Protein AF-A0A7G5FGB4-F1 (afdb_monomer_lite)

InterPro domains:
  IPR019933 DivIVA domain [TIGR03544] (57-82)

Secondary structure (DSSP, 8-state):
-HHHHHHHHHHHHHHHHHHHHHHHHTSS---------HHHHHHHHHHHHHTT-GGG------TT---HHHHHHHHHHHHHHHHHHHHHHHHHHHS-----

pLDDT: mean 87.26, std 12.65, range [54.19, 98.0]

Organism: NCBI:txid699041

Sequence (100 aa):
MLVWMSYLVGLAVVVAVLTVVFGKAFGRGEIMPPLVDNLDLQELNREAVAQQQYDVVRFDTVLRGYRQDQVDAVLEQLITQLDEARAELATATKKPGIVP

Structure (mmCIF, N/CA/C/O backbone):
data_AF-A0A7G5FGB4-F1
#
_entry.id   AF-A0A7G5FGB4-F1
#
loop_
_atom_site.group_PDB
_atom_site.id
_atom_site.type_symbol
_atom_site.label_atom_id
_atom_site.label_alt_id
_atom_site.label_comp_id
_atom_site.label_asym_id
_atom_site.label_entity_id
_atom_site.label_seq_id
_atom_site.pdbx_PDB_ins_code
_atom_site.Cartn_x
_atom_site.Cartn_y
_atom_site.Cartn_z
_atom_site.occupancy
_atom_site.B_iso_or_equiv
_atom_site.auth_seq_id
_atom_site.auth_comp_id
_atom_site.auth_asym_id
_atom_site.auth_atom_id
_atom_site.pdbx_PDB_model_num
ATOM 1 N N . MET A 1 1 ? 43.797 5.224 -35.792 1.00 78.00 1 MET A N 1
ATOM 2 C CA . MET A 1 1 ? 42.384 5.666 -35.869 1.00 78.00 1 MET A CA 1
ATOM 3 C C . MET A 1 1 ? 41.394 4.518 -36.098 1.00 78.00 1 MET A C 1
ATOM 5 O O . MET A 1 1 ? 40.350 4.504 -35.476 1.00 78.00 1 MET A O 1
ATOM 9 N N . LEU A 1 2 ? 41.696 3.509 -36.920 1.00 83.88 2 LEU A N 1
ATOM 10 C CA . LEU A 1 2 ? 40.742 2.412 -37.174 1.00 83.88 2 LEU A CA 1
ATOM 11 C C . LEU A 1 2 ? 40.554 1.438 -35.988 1.00 83.88 2 LEU A C 1
ATOM 13 O O . LEU A 1 2 ? 39.461 0.931 -35.776 1.00 83.88 2 LEU A O 1
ATOM 17 N N . VAL A 1 3 ? 41.590 1.231 -35.169 1.00 90.75 3 VAL A N 1
ATOM 18 C CA . VAL A 1 3 ? 41.561 0.276 -34.039 1.00 90.75 3 VAL A CA 1
ATOM 19 C C . VAL A 1 3 ? 40.616 0.711 -32.906 1.00 90.75 3 VAL A C 1
ATOM 21 O O . VAL A 1 3 ? 39.931 -0.113 -32.307 1.00 90.75 3 VAL A O 1
ATOM 24 N N . TRP A 1 4 ? 40.529 2.011 -32.607 1.00 92.31 4 TRP A N 1
ATOM 25 C CA . TRP A 1 4 ? 39.625 2.498 -31.555 1.00 92.31 4 TRP A CA 1
ATOM 26 C C . TRP A 1 4 ? 38.159 2.474 -32.004 1.00 92.31 4 TRP A C 1
ATOM 28 O O . TRP A 1 4 ? 37.280 2.148 -31.212 1.00 92.31 4 TRP A O 1
ATOM 38 N N . MET A 1 5 ? 37.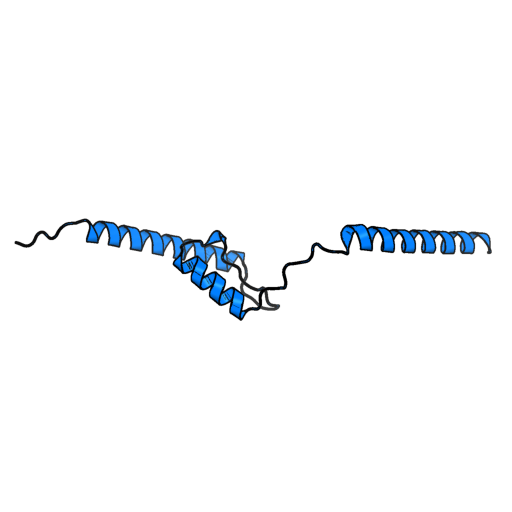911 2.723 -33.295 1.00 91.44 5 MET A N 1
ATOM 39 C CA . MET A 1 5 ? 36.601 2.556 -33.928 1.00 91.44 5 MET A CA 1
ATOM 40 C C . MET A 1 5 ? 36.100 1.115 -33.807 1.00 91.44 5 MET A C 1
ATOM 42 O O . MET A 1 5 ? 34.957 0.901 -33.410 1.00 91.44 5 MET A O 1
ATOM 46 N N . SER A 1 6 ? 36.953 0.118 -34.077 1.00 92.50 6 SER A N 1
ATOM 47 C CA . SER A 1 6 ? 36.561 -1.291 -33.938 1.00 92.50 6 SER A CA 1
ATOM 48 C C . SER A 1 6 ? 36.202 -1.671 -32.501 1.00 92.50 6 SER A C 1
ATOM 50 O O . SER A 1 6 ? 35.243 -2.413 -32.298 1.00 92.50 6 SER A O 1
ATOM 52 N N . TYR A 1 7 ? 36.905 -1.128 -31.501 1.00 95.19 7 TYR A N 1
ATOM 53 C CA . TYR A 1 7 ? 36.540 -1.349 -30.099 1.00 95.19 7 TYR A CA 1
ATOM 54 C C . TYR A 1 7 ? 35.194 -0.715 -29.743 1.00 95.19 7 TYR A C 1
ATOM 56 O O . TYR A 1 7 ? 34.392 -1.343 -29.056 1.00 95.19 7 TYR A O 1
ATOM 64 N N . LEU A 1 8 ? 34.916 0.492 -30.245 1.00 96.31 8 LEU A N 1
ATOM 65 C CA . LEU A 1 8 ? 33.651 1.184 -30.000 1.00 96.31 8 LEU A CA 1
ATOM 66 C C . LEU A 1 8 ? 32.463 0.424 -30.604 1.00 96.31 8 LEU A C 1
ATOM 68 O O . LEU A 1 8 ? 31.443 0.235 -29.945 1.00 96.31 8 LEU A O 1
ATOM 72 N N . VAL A 1 9 ? 32.620 -0.059 -31.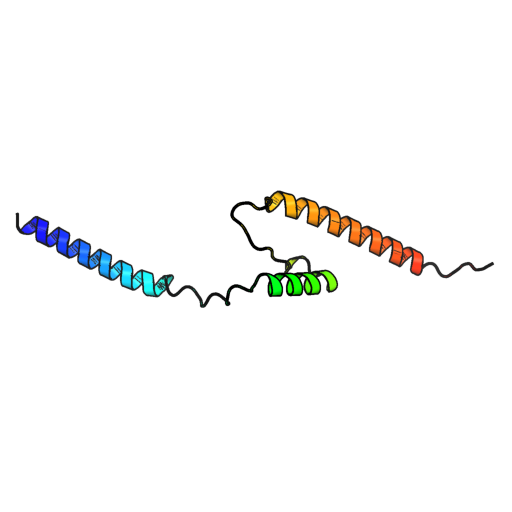840 1.00 97.06 9 VAL A N 1
ATOM 73 C CA . VAL A 1 9 ? 31.607 -0.875 -32.524 1.00 97.06 9 VAL A CA 1
ATOM 74 C C . VAL A 1 9 ? 31.393 -2.195 -31.784 1.00 97.06 9 VAL A C 1
ATOM 76 O O . VAL A 1 9 ? 30.252 -2.570 -31.529 1.00 97.06 9 VAL A O 1
ATOM 79 N N . GLY A 1 10 ? 32.472 -2.872 -31.379 1.00 97.44 10 GLY A N 1
ATOM 80 C CA . GLY A 1 10 ? 32.382 -4.105 -30.597 1.00 97.44 10 GLY A CA 1
ATOM 81 C C . GLY A 1 10 ? 31.641 -3.904 -29.274 1.00 97.44 10 GLY A C 1
ATOM 82 O O . GLY A 1 10 ? 30.735 -4.670 -28.952 1.00 97.44 10 GLY A O 1
ATOM 83 N N . LEU A 1 11 ? 31.959 -2.833 -28.542 1.00 97.50 11 LEU A N 1
ATOM 84 C CA . LEU A 1 11 ? 31.270 -2.485 -27.301 1.00 97.50 11 LEU A CA 1
ATOM 85 C C . LEU A 1 11 ? 29.780 -2.205 -27.535 1.00 97.50 11 LEU A C 1
ATOM 87 O O . LEU A 1 11 ? 28.948 -2.717 -26.792 1.00 97.50 11 LEU A O 1
ATOM 91 N N . ALA A 1 12 ? 29.432 -1.444 -28.576 1.00 97.69 12 ALA A N 1
ATOM 92 C CA . ALA A 1 12 ? 28.039 -1.152 -28.911 1.00 97.69 12 ALA A CA 1
ATOM 93 C C . ALA A 1 12 ? 27.240 -2.429 -29.223 1.00 97.69 12 ALA A C 1
ATOM 95 O O . ALA A 1 12 ? 26.102 -2.566 -28.775 1.00 97.69 12 ALA A O 1
ATOM 96 N N . VAL A 1 13 ? 27.849 -3.390 -29.928 1.00 98.00 13 VAL A N 1
ATOM 97 C CA . VAL A 1 13 ? 27.241 -4.704 -30.189 1.00 98.00 13 VAL A CA 1
ATOM 98 C C . VAL A 1 13 ? 27.026 -5.473 -28.887 1.00 98.00 13 VAL A C 1
ATOM 100 O O . VAL A 1 13 ? 25.935 -5.994 -28.671 1.00 98.00 13 VAL A O 1
ATOM 103 N N . VAL A 1 14 ? 28.023 -5.513 -27.997 1.00 97.88 14 VAL A N 1
ATOM 104 C CA . VAL A 1 14 ? 27.891 -6.174 -26.688 1.00 97.88 14 VAL A CA 1
ATOM 105 C C . VAL A 1 14 ? 26.761 -5.547 -25.876 1.00 97.88 14 VAL A C 1
ATOM 107 O O . VAL A 1 14 ? 25.909 -6.272 -25.371 1.00 97.88 14 VAL A O 1
ATOM 110 N N . VAL A 1 15 ? 26.702 -4.215 -25.799 1.00 97.81 15 VAL A N 1
ATOM 111 C CA . VAL A 1 15 ? 25.625 -3.495 -25.105 1.00 97.81 15 VAL A CA 1
ATOM 112 C C . VAL A 1 15 ? 24.268 -3.847 -25.708 1.00 97.81 15 VAL A C 1
ATOM 114 O O . VAL A 1 15 ? 23.376 -4.245 -24.969 1.00 97.81 15 VAL A O 1
ATOM 117 N N . ALA A 1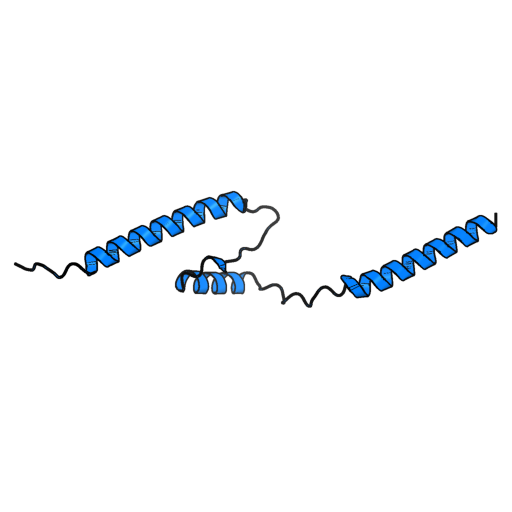 16 ? 24.117 -3.787 -27.033 1.00 97.56 16 ALA A N 1
ATOM 118 C CA . ALA A 1 16 ? 22.858 -4.113 -27.701 1.00 97.56 16 ALA A CA 1
ATOM 119 C C . ALA A 1 16 ? 22.407 -5.559 -27.429 1.00 97.56 16 ALA A C 1
ATOM 121 O O . ALA A 1 16 ? 21.238 -5.800 -27.125 1.00 97.56 16 ALA A O 1
ATOM 122 N N . VAL A 1 17 ? 23.334 -6.521 -27.490 1.00 97.38 17 VAL A N 1
ATOM 123 C CA . VAL A 1 17 ? 23.053 -7.930 -27.184 1.00 97.38 17 VAL A CA 1
ATOM 124 C C . VAL A 1 17 ? 22.628 -8.087 -25.728 1.00 97.38 17 VAL A C 1
ATOM 126 O O . VAL A 1 17 ? 21.598 -8.707 -25.466 1.00 97.38 17 VAL A O 1
ATOM 129 N N . LEU A 1 18 ? 23.367 -7.495 -24.787 1.00 95.94 18 LEU A N 1
ATOM 130 C CA . LEU A 1 18 ? 23.016 -7.533 -23.369 1.00 95.94 18 LEU A CA 1
ATOM 131 C C . LEU A 1 18 ? 21.643 -6.900 -23.124 1.00 95.94 18 LEU A C 1
ATOM 133 O O . LEU A 1 18 ? 20.826 -7.507 -22.444 1.00 95.94 18 LEU A O 1
ATOM 137 N N . THR A 1 19 ? 21.331 -5.755 -23.732 1.00 93.06 19 THR A N 1
ATOM 138 C CA . THR A 1 19 ? 20.011 -5.117 -23.623 1.00 93.06 19 THR A CA 1
ATOM 139 C C . THR A 1 19 ? 18.890 -6.031 -24.110 1.00 93.06 19 THR A C 1
ATOM 141 O O . THR A 1 19 ? 17.871 -6.147 -23.437 1.00 93.06 19 THR A O 1
ATOM 144 N N . VAL A 1 20 ? 19.060 -6.72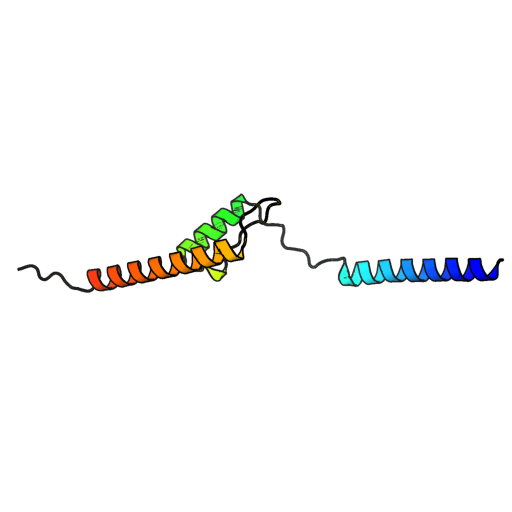1 -25.241 1.00 93.31 20 VAL A N 1
ATOM 145 C CA . VAL A 1 20 ? 18.038 -7.652 -25.752 1.00 93.31 20 VAL A CA 1
ATOM 146 C C . VAL A 1 20 ? 17.899 -8.878 -24.849 1.00 93.31 20 VAL A C 1
ATOM 148 O O . VAL A 1 20 ? 16.778 -9.308 -24.572 1.00 93.31 20 VAL A O 1
ATOM 151 N N . VAL A 1 21 ? 19.014 -9.448 -24.389 1.00 93.56 21 VAL A N 1
ATOM 152 C CA . VAL A 1 21 ? 19.025 -10.636 -23.523 1.00 93.56 21 VAL A CA 1
ATOM 153 C C . VAL A 1 21 ? 18.387 -10.318 -22.176 1.00 93.56 21 VAL A C 1
ATOM 155 O O . VAL A 1 21 ? 17.429 -10.982 -21.786 1.00 93.56 21 VAL A O 1
ATOM 158 N N . PHE A 1 22 ? 18.853 -9.269 -21.499 1.00 90.62 22 PHE A N 1
ATOM 159 C CA . PHE A 1 22 ? 18.299 -8.834 -20.221 1.00 90.62 22 PHE A CA 1
ATOM 160 C C . PHE A 1 22 ? 16.864 -8.327 -20.375 1.00 90.62 22 PHE A C 1
ATOM 162 O O . PHE A 1 22 ? 16.009 -8.680 -19.575 1.00 90.62 22 PHE A O 1
ATOM 169 N N . GLY A 1 23 ? 16.549 -7.581 -21.434 1.00 86.38 23 GLY A N 1
ATOM 170 C CA . GLY A 1 23 ? 15.183 -7.137 -21.716 1.00 86.38 23 GLY A CA 1
ATOM 171 C C . GLY A 1 23 ? 14.211 -8.296 -21.951 1.00 86.38 23 GLY A C 1
ATOM 172 O O . GLY A 1 23 ? 13.047 -8.203 -21.586 1.00 86.38 23 GLY A O 1
ATOM 173 N N . LYS A 1 24 ? 14.662 -9.430 -22.497 1.00 84.50 24 LYS A N 1
ATOM 174 C CA . LYS A 1 24 ? 13.825 -10.635 -22.611 1.00 84.50 24 LYS A CA 1
ATOM 175 C C . LYS A 1 24 ? 13.759 -11.450 -21.324 1.00 84.50 24 LYS A C 1
ATOM 177 O O . LYS A 1 24 ? 12.700 -12.000 -21.043 1.00 84.50 24 LYS A O 1
ATOM 182 N N . ALA A 1 25 ? 14.866 -11.545 -20.589 1.00 83.25 25 ALA A N 1
ATOM 183 C CA . ALA A 1 25 ? 14.956 -12.318 -19.352 1.00 83.25 25 ALA A CA 1
ATOM 184 C C . ALA A 1 25 ? 14.246 -11.635 -18.171 1.00 83.25 25 ALA A C 1
ATOM 186 O O . ALA A 1 25 ? 13.618 -12.315 -17.371 1.00 83.25 25 ALA A O 1
ATOM 187 N N . PHE A 1 26 ? 14.317 -10.305 -18.090 1.00 77.88 26 PHE A N 1
ATOM 188 C CA . PHE A 1 26 ? 13.762 -9.493 -17.001 1.00 77.88 26 PHE A CA 1
ATOM 189 C C . PHE A 1 26 ? 12.630 -8.554 -17.449 1.00 77.88 26 PHE A C 1
ATOM 191 O O . PHE A 1 26 ? 11.813 -8.152 -16.632 1.00 77.88 26 PHE A O 1
ATOM 198 N N . GLY A 1 27 ? 12.577 -8.166 -18.730 1.00 65.00 27 GLY A N 1
ATOM 199 C CA . GLY A 1 27 ? 11.658 -7.130 -19.234 1.00 65.00 27 GLY A CA 1
ATOM 200 C C . GLY A 1 27 ? 10.340 -7.644 -19.822 1.00 65.00 27 GLY A C 1
ATOM 201 O O . GLY A 1 27 ? 9.423 -6.850 -20.019 1.00 65.00 27 GLY A O 1
ATOM 202 N N . ARG A 1 28 ? 10.175 -8.961 -20.024 1.00 66.00 28 ARG A N 1
ATOM 203 C CA . ARG A 1 28 ? 8.835 -9.575 -20.005 1.00 66.00 28 ARG A CA 1
ATOM 204 C C . ARG A 1 28 ? 8.429 -9.740 -18.550 1.00 66.00 28 ARG A C 1
ATOM 206 O O . ARG A 1 28 ? 8.344 -10.870 -18.074 1.00 66.00 28 ARG A O 1
ATOM 213 N N . GLY A 1 29 ? 8.266 -8.604 -17.866 1.00 61.38 29 GLY A N 1
ATOM 214 C CA . GLY A 1 29 ? 7.692 -8.557 -16.531 1.00 61.38 29 GLY A CA 1
ATOM 215 C C . GLY A 1 29 ? 6.538 -9.541 -16.497 1.00 61.38 29 GLY A C 1
ATOM 216 O O . GLY A 1 29 ? 5.762 -9.595 -17.459 1.00 61.38 29 GLY A O 1
ATOM 217 N N . GLU A 1 30 ? 6.529 -10.393 -15.473 1.00 54.94 30 GLU A N 1
ATOM 218 C CA . GLU A 1 30 ? 5.420 -11.295 -15.174 1.00 54.94 30 GLU A CA 1
ATOM 219 C C . GLU A 1 30 ? 4.135 -10.603 -15.590 1.00 54.94 30 GLU A C 1
ATOM 221 O O . GLU A 1 30 ? 4.023 -9.419 -15.275 1.00 54.94 30 GLU A O 1
ATOM 226 N N . ILE A 1 31 ? 3.272 -11.273 -16.374 1.00 60.31 31 ILE A N 1
ATOM 227 C CA . ILE A 1 31 ? 2.004 -10.704 -16.851 1.00 60.31 31 ILE A CA 1
ATOM 228 C C . ILE A 1 31 ? 1.366 -10.079 -15.627 1.00 60.31 31 ILE A C 1
ATOM 230 O O . ILE A 1 31 ? 0.819 -10.799 -14.791 1.00 60.31 31 ILE A O 1
ATOM 234 N N . MET A 1 32 ? 1.555 -8.768 -15.467 1.00 58.69 32 MET A N 1
ATOM 235 C CA . MET A 1 32 ? 1.115 -8.137 -14.248 1.00 58.69 32 MET A CA 1
ATOM 236 C C . MET A 1 32 ? -0.387 -8.259 -14.374 1.00 58.69 32 MET A C 1
ATOM 238 O O . MET A 1 32 ? -0.914 -7.920 -15.448 1.00 58.69 32 MET A O 1
ATOM 242 N N . PRO A 1 33 ? -1.058 -8.844 -13.366 1.00 62.06 33 PRO A N 1
ATOM 243 C CA . PRO A 1 33 ? -2.501 -8.887 -13.368 1.00 62.06 33 PRO A CA 1
ATOM 244 C C . PRO A 1 33 ? -2.984 -7.499 -13.787 1.00 62.06 33 PRO A C 1
ATOM 246 O O . PRO A 1 33 ? -2.391 -6.513 -13.327 1.00 62.06 33 PRO A O 1
ATOM 249 N N . PRO A 1 34 ? -3.933 -7.414 -14.736 1.00 66.56 34 PRO A N 1
ATOM 250 C CA . PRO A 1 34 ? -4.419 -6.128 -15.207 1.00 66.56 34 PRO A CA 1
ATOM 251 C C . PRO A 1 34 ? -4.688 -5.256 -13.987 1.00 66.56 34 PRO A C 1
ATOM 253 O O . PRO A 1 34 ? -5.276 -5.735 -13.014 1.00 66.56 34 PRO A O 1
ATOM 256 N N . LEU A 1 35 ? -4.142 -4.037 -14.010 1.00 65.44 35 LEU A N 1
ATOM 257 C CA . LEU A 1 35 ? -4.262 -3.108 -12.896 1.00 65.44 35 LEU A CA 1
ATOM 258 C C . LEU A 1 35 ? -5.757 -2.999 -12.588 1.00 65.44 35 LEU A C 1
ATOM 260 O O . LEU A 1 35 ? -6.527 -2.639 -13.476 1.00 65.44 35 LEU A O 1
ATOM 264 N N . VAL A 1 36 ? -6.160 -3.438 -11.396 1.00 68.06 36 VAL A N 1
ATOM 265 C CA . VAL A 1 36 ? -7.573 -3.463 -11.015 1.00 68.06 36 VAL A CA 1
ATOM 266 C C . VAL A 1 36 ? -8.054 -2.019 -11.039 1.00 68.06 36 VAL A C 1
ATOM 268 O O . VAL A 1 36 ? -7.424 -1.159 -10.423 1.00 68.06 36 VAL A O 1
ATOM 271 N N . ASP A 1 37 ? -9.125 -1.745 -11.782 1.00 79.12 37 ASP A N 1
ATOM 272 C CA . ASP A 1 37 ? -9.663 -0.394 -11.858 1.00 79.12 37 ASP A CA 1
ATOM 273 C C . ASP A 1 37 ? -10.081 0.075 -10.457 1.00 79.12 37 ASP A C 1
ATOM 275 O O . ASP A 1 37 ? -10.481 -0.703 -9.587 1.00 79.12 37 ASP A O 1
ATOM 279 N N . ASN A 1 38 ? -10.008 1.382 -10.224 1.00 76.56 38 ASN A N 1
ATOM 280 C CA . ASN A 1 38 ? -10.257 1.977 -8.911 1.00 76.56 38 ASN A CA 1
ATOM 281 C C . ASN A 1 38 ? -11.642 1.619 -8.330 1.00 76.56 38 ASN A C 1
ATOM 283 O O . ASN A 1 38 ? -11.793 1.506 -7.113 1.00 76.56 38 ASN A O 1
ATOM 287 N N . LEU A 1 39 ? -12.658 1.479 -9.192 1.00 75.00 39 LEU A N 1
ATOM 288 C CA . LEU A 1 39 ? -14.013 1.084 -8.798 1.00 75.00 39 LEU A CA 1
ATOM 289 C C . LEU A 1 39 ? -14.050 -0.366 -8.302 1.00 75.00 39 LEU A C 1
ATOM 291 O O . LEU A 1 39 ? -14.660 -0.636 -7.269 1.00 75.00 39 LEU A O 1
ATOM 295 N N . ASP A 1 40 ? -13.336 -1.262 -8.978 1.00 83.69 40 ASP A N 1
ATOM 296 C CA . ASP A 1 40 ? -13.249 -2.671 -8.600 1.00 83.69 40 ASP A CA 1
ATOM 297 C C . ASP A 1 40 ? -12.451 -2.840 -7.297 1.00 83.69 40 ASP A C 1
ATOM 299 O O . ASP A 1 40 ? -12.842 -3.617 -6.427 1.00 83.69 40 ASP A O 1
ATOM 303 N N . LEU A 1 41 ? -11.394 -2.044 -7.083 1.00 87.12 41 LEU A N 1
ATOM 304 C CA . LEU A 1 41 ? -10.659 -2.027 -5.811 1.00 87.12 41 LEU A CA 1
ATOM 305 C C . LEU A 1 41 ? -11.523 -1.584 -4.625 1.00 87.12 41 LEU A C 1
ATOM 307 O O . LEU A 1 41 ? -11.392 -2.130 -3.529 1.00 87.12 41 LEU A O 1
ATOM 311 N N . GLN A 1 42 ? -12.408 -0.601 -4.809 1.00 89.94 42 GLN A N 1
ATOM 312 C CA . GLN A 1 42 ? -13.304 -0.165 -3.734 1.00 89.94 42 GLN A CA 1
ATOM 313 C C . GLN A 1 42 ? -14.294 -1.258 -3.331 1.00 89.94 42 GLN A C 1
ATOM 315 O O . GLN A 1 42 ? -14.564 -1.407 -2.137 1.00 89.94 42 GLN A O 1
ATOM 320 N N . GLU A 1 43 ? -14.813 -2.018 -4.297 1.00 92.06 43 GLU A N 1
ATOM 321 C CA . GLU A 1 43 ? -15.727 -3.123 -4.007 1.00 92.06 43 GLU A CA 1
ATOM 322 C C . GLU A 1 43 ? -14.992 -4.281 -3.322 1.00 92.06 43 GLU A C 1
ATOM 324 O O . GLU A 1 43 ? -15.434 -4.740 -2.270 1.00 92.06 43 GLU A O 1
ATOM 329 N N . LEU A 1 44 ? -13.805 -4.658 -3.811 1.00 91.75 44 LEU A N 1
ATOM 330 C CA . LEU A 1 44 ? -12.958 -5.671 -3.170 1.00 91.75 44 LEU A CA 1
ATOM 331 C C . LEU A 1 44 ? -12.618 -5.304 -1.719 1.00 91.75 44 LEU A C 1
ATOM 333 O O . LEU A 1 44 ? -12.727 -6.133 -0.816 1.00 91.75 44 LEU A O 1
ATOM 337 N N . ASN A 1 45 ? -12.259 -4.043 -1.466 1.00 94.50 45 ASN A N 1
ATOM 338 C CA . ASN A 1 45 ? -11.996 -3.564 -0.111 1.00 94.50 45 ASN A CA 1
ATOM 339 C C . ASN A 1 45 ? -13.248 -3.607 0.772 1.00 94.50 45 ASN A C 1
ATOM 341 O O . ASN A 1 45 ? -13.155 -3.925 1.958 1.00 94.50 45 ASN A O 1
ATOM 345 N N . ARG A 1 46 ? -14.425 -3.288 0.221 1.00 94.75 46 ARG A N 1
ATOM 346 C CA . ARG A 1 46 ? -15.692 -3.351 0.957 1.00 94.75 46 ARG A CA 1
ATOM 347 C C . ARG A 1 46 ? -16.022 -4.785 1.360 1.00 94.75 46 ARG A C 1
ATOM 349 O O . ARG A 1 46 ? -16.392 -5.012 2.512 1.00 94.75 46 ARG A O 1
ATOM 356 N N . GLU A 1 47 ? -15.861 -5.734 0.444 1.00 95.31 47 GLU A N 1
ATOM 357 C CA . GLU A 1 47 ? -16.042 -7.159 0.726 1.00 95.31 47 GLU A CA 1
ATOM 358 C C . GLU A 1 47 ? -15.050 -7.650 1.785 1.00 95.31 47 GLU A C 1
ATOM 360 O O . GLU A 1 47 ? -15.452 -8.307 2.747 1.00 95.31 47 GLU A O 1
ATOM 365 N N . ALA A 1 48 ? -13.775 -7.273 1.667 1.00 94.31 48 ALA A N 1
ATOM 366 C CA . ALA A 1 48 ? -12.735 -7.624 2.629 1.00 94.31 48 ALA A CA 1
ATOM 367 C C . ALA A 1 48 ? -13.052 -7.102 4.042 1.00 94.31 48 ALA A C 1
ATOM 369 O O . ALA A 1 48 ? -13.003 -7.857 5.015 1.00 94.31 48 ALA A O 1
ATOM 370 N N . VAL A 1 49 ? -13.468 -5.836 4.164 1.00 95.00 49 VAL A N 1
ATOM 371 C CA . VAL A 1 49 ? -13.883 -5.235 5.444 1.00 95.00 49 VAL A CA 1
ATOM 372 C C . VAL A 1 49 ? -15.117 -5.935 6.019 1.00 95.00 49 VAL A C 1
ATOM 374 O O . VAL A 1 49 ? -15.168 -6.185 7.225 1.00 95.00 49 VAL A O 1
ATOM 377 N N . ALA A 1 50 ? -16.096 -6.293 5.182 1.00 93.25 50 ALA A N 1
ATOM 378 C CA . ALA A 1 50 ? -17.275 -7.042 5.617 1.00 93.25 50 ALA A CA 1
ATOM 379 C C . ALA A 1 50 ? -16.911 -8.434 6.164 1.00 93.25 50 ALA A C 1
ATOM 381 O O . ALA A 1 50 ? -17.528 -8.899 7.121 1.00 93.25 50 ALA A O 1
ATOM 382 N N . GLN A 1 51 ? -15.883 -9.068 5.596 1.00 94.69 51 GLN A N 1
ATOM 383 C CA . GLN A 1 51 ? -15.352 -10.363 6.030 1.00 94.69 51 GLN A CA 1
ATOM 384 C C . GLN A 1 51 ? -14.287 -10.259 7.137 1.00 94.69 51 GLN A C 1
ATOM 386 O O . GLN A 1 51 ? -13.725 -11.282 7.524 1.00 94.69 51 GLN A O 1
ATOM 391 N N . GLN A 1 52 ? -14.005 -9.055 7.654 1.00 93.69 52 GLN A N 1
ATOM 392 C CA . GLN A 1 52 ? -12.945 -8.785 8.640 1.00 93.69 52 GLN A CA 1
ATOM 393 C C . GLN A 1 52 ? -11.531 -9.204 8.173 1.00 93.69 52 GLN A C 1
ATOM 395 O O . GLN A 1 52 ? -10.664 -9.494 8.994 1.00 93.69 52 GLN A O 1
ATOM 400 N N . GLN A 1 53 ? -11.283 -9.223 6.860 1.00 94.31 53 GLN A N 1
ATOM 401 C CA . GLN A 1 53 ? -9.983 -9.527 6.252 1.00 94.31 53 GLN A CA 1
ATOM 402 C C . GLN A 1 53 ? -9.251 -8.220 5.932 1.00 94.31 53 GLN A C 1
ATOM 404 O O . GLN A 1 53 ? -9.235 -7.745 4.799 1.00 94.31 53 GLN A O 1
ATOM 409 N N . TYR A 1 54 ? -8.696 -7.569 6.951 1.00 92.56 54 TYR A N 1
ATOM 410 C CA . TYR A 1 54 ? -8.072 -6.251 6.774 1.00 92.56 54 TYR A CA 1
ATOM 411 C C . TYR A 1 54 ? -6.694 -6.319 6.096 1.00 92.56 54 TYR A C 1
ATOM 413 O O . TYR A 1 54 ? -6.234 -5.331 5.530 1.00 92.56 54 TYR A O 1
ATOM 421 N N . ASP A 1 55 ? -6.042 -7.482 6.112 1.00 90.44 55 ASP A N 1
ATOM 422 C CA . ASP A 1 55 ? -4.721 -7.718 5.527 1.00 90.44 55 ASP A CA 1
ATOM 423 C C . ASP A 1 55 ? -4.728 -7.671 3.993 1.00 90.44 55 ASP A C 1
ATOM 425 O O . ASP A 1 55 ? -3.729 -7.288 3.379 1.00 90.44 55 ASP A O 1
ATOM 429 N N . VAL A 1 56 ? -5.862 -7.990 3.364 1.00 91.38 56 VAL A N 1
ATOM 430 C CA . VAL A 1 56 ? -6.009 -7.989 1.900 1.00 91.38 56 VAL A CA 1
ATOM 431 C C . VAL A 1 56 ? -6.492 -6.650 1.333 1.00 91.38 56 VAL A C 1
ATOM 433 O O . VAL A 1 56 ? -6.520 -6.489 0.115 1.00 91.38 56 VAL A O 1
ATOM 436 N N . VAL A 1 57 ? -6.819 -5.667 2.181 1.00 92.50 57 VAL A N 1
ATOM 437 C CA . VAL A 1 57 ? -7.238 -4.320 1.752 1.00 92.50 57 VAL A CA 1
ATOM 438 C C . VAL A 1 57 ? -6.075 -3.605 1.061 1.00 92.50 57 VAL A C 1
ATOM 440 O O . VAL A 1 57 ? -4.939 -3.639 1.541 1.00 92.50 57 VAL A O 1
ATOM 443 N N . ARG A 1 58 ? -6.335 -2.958 -0.081 1.00 90.38 58 ARG A N 1
ATOM 444 C CA . ARG A 1 58 ? -5.321 -2.265 -0.897 1.00 90.38 58 ARG A CA 1
ATOM 445 C C . ARG A 1 58 ? -5.797 -0.877 -1.315 1.00 90.38 58 ARG A C 1
ATOM 447 O O . ARG A 1 58 ? -6.964 -0.683 -1.629 1.00 90.38 58 ARG A O 1
ATOM 454 N N . PHE A 1 59 ? -4.879 0.082 -1.383 1.00 90.62 59 PHE A N 1
ATOM 455 C CA . PHE A 1 59 ? -5.174 1.449 -1.817 1.00 90.62 59 PHE A CA 1
ATOM 456 C C . PHE A 1 59 ? -4.286 1.847 -2.991 1.00 90.62 59 PHE A C 1
ATOM 458 O O . PHE A 1 59 ? -3.085 1.568 -2.982 1.00 90.62 59 PHE A O 1
ATOM 465 N N . ASP A 1 60 ? -4.865 2.551 -3.962 1.00 89.19 60 ASP A N 1
ATOM 466 C CA . ASP A 1 60 ? -4.087 3.183 -5.021 1.00 89.19 60 ASP A CA 1
ATOM 467 C C . ASP A 1 60 ? -3.210 4.307 -4.474 1.00 89.19 60 ASP A C 1
ATOM 469 O O . ASP A 1 60 ? -3.580 5.055 -3.563 1.00 89.19 60 ASP A O 1
ATOM 473 N N . THR A 1 61 ? -2.041 4.459 -5.091 1.00 89.69 61 THR A N 1
ATOM 474 C CA . THR A 1 61 ? -1.134 5.567 -4.800 1.00 89.69 61 THR A CA 1
ATOM 475 C C . THR A 1 61 ? -1.282 6.643 -5.862 1.00 89.69 61 THR A C 1
ATOM 477 O O . THR A 1 61 ? -1.277 6.377 -7.061 1.00 89.69 61 THR A O 1
ATOM 480 N N . VAL A 1 62 ? -1.416 7.887 -5.415 1.00 90.75 62 VAL A N 1
ATOM 481 C CA . VAL A 1 62 ? -1.530 9.056 -6.290 1.00 90.75 62 VAL A CA 1
ATOM 482 C C . VAL A 1 62 ? -0.412 10.043 -5.982 1.00 90.75 62 VAL A C 1
ATOM 484 O O . VAL A 1 62 ? 0.121 10.063 -4.874 1.00 90.75 62 VAL A O 1
ATOM 487 N N . LEU A 1 63 ? -0.074 10.901 -6.953 1.00 92.56 63 LEU A N 1
ATOM 488 C CA . LEU A 1 63 ? 1.033 11.866 -6.854 1.00 92.56 63 LEU A CA 1
ATOM 489 C C . LEU A 1 63 ? 0.988 12.719 -5.573 1.00 92.56 63 LEU A C 1
ATOM 491 O O . LEU A 1 63 ? 2.022 13.130 -5.051 1.00 92.56 63 LEU A O 1
ATOM 495 N N . ARG A 1 64 ? -0.220 13.002 -5.080 1.00 92.81 64 ARG A N 1
ATOM 496 C CA . ARG A 1 64 ? -0.465 13.677 -3.805 1.00 92.81 64 ARG A CA 1
ATOM 497 C C . ARG A 1 64 ? -1.504 12.890 -3.016 1.00 92.81 64 ARG A C 1
ATOM 499 O O . ARG A 1 64 ? -2.694 13.168 -3.121 1.00 92.81 64 ARG A O 1
ATOM 506 N N . GLY A 1 65 ? -1.039 11.894 -2.272 1.00 92.50 65 GLY A N 1
ATOM 507 C CA . GLY A 1 65 ? -1.845 11.106 -1.340 1.00 92.50 65 GLY A CA 1
ATOM 508 C C . GLY A 1 65 ? -1.427 11.328 0.112 1.00 92.50 65 GLY A C 1
ATOM 509 O O . GLY A 1 65 ? -0.451 12.026 0.399 1.00 92.50 65 GLY A O 1
ATOM 510 N N . TYR A 1 66 ? -2.165 10.713 1.033 1.00 96.06 66 TYR A N 1
ATOM 511 C CA . TYR A 1 66 ? -1.722 10.576 2.418 1.00 96.06 66 TYR A CA 1
ATOM 512 C C . TYR A 1 66 ? -0.544 9.606 2.501 1.00 96.06 66 TYR A C 1
ATOM 514 O O . TYR A 1 66 ? -0.377 8.740 1.639 1.00 96.06 66 TYR A O 1
ATOM 522 N N . ARG A 1 67 ? 0.290 9.747 3.534 1.00 94.88 67 ARG A N 1
ATOM 523 C CA . ARG A 1 67 ? 1.378 8.793 3.731 1.00 94.88 67 ARG A CA 1
ATOM 524 C C . ARG A 1 67 ? 0.843 7.483 4.294 1.00 94.88 67 ARG A C 1
ATOM 526 O O . ARG A 1 67 ? 0.027 7.500 5.213 1.00 94.88 67 ARG A O 1
ATOM 533 N N . GLN A 1 68 ? 1.353 6.377 3.763 1.00 94.75 68 GLN A N 1
ATOM 534 C CA . GLN A 1 68 ? 0.928 5.030 4.142 1.00 94.75 68 GLN A CA 1
ATOM 535 C C . GLN A 1 68 ? 1.150 4.766 5.637 1.00 94.75 68 GLN A C 1
ATOM 537 O O . GLN A 1 68 ? 0.208 4.380 6.311 1.00 94.75 68 GLN A O 1
ATOM 542 N N 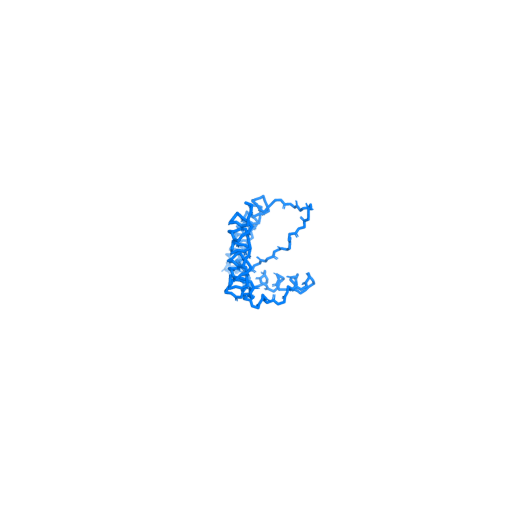. ASP A 1 69 ? 2.310 5.141 6.193 1.00 96.50 69 ASP A N 1
ATOM 543 C CA . ASP A 1 69 ? 2.625 4.978 7.625 1.00 96.50 69 ASP A CA 1
ATOM 544 C C . ASP A 1 69 ? 1.591 5.629 8.556 1.00 96.50 69 ASP A C 1
ATOM 546 O O . ASP A 1 69 ? 1.255 5.093 9.609 1.00 96.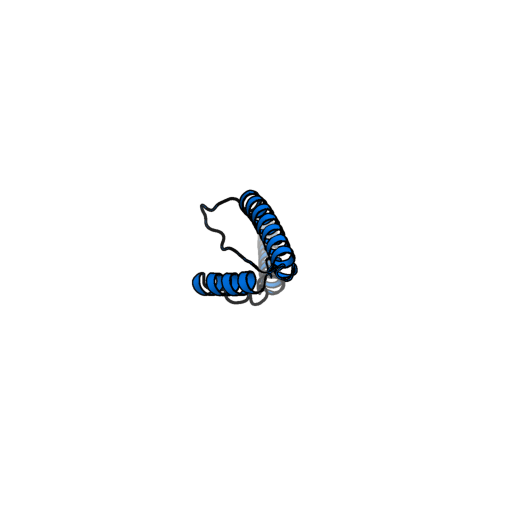50 69 ASP A O 1
ATOM 550 N N . GLN A 1 70 ? 1.073 6.796 8.168 1.00 97.44 70 GLN A N 1
ATOM 551 C CA . GLN A 1 70 ? 0.082 7.518 8.964 1.00 97.44 70 GLN A CA 1
ATOM 552 C C . GLN A 1 70 ? -1.312 6.914 8.831 1.00 97.44 70 GLN A C 1
ATOM 554 O O . GLN A 1 70 ? -2.046 6.855 9.815 1.00 97.44 70 GLN A O 1
ATOM 559 N N . VAL A 1 71 ? -1.685 6.503 7.618 1.00 96.31 71 VAL A N 1
ATOM 560 C CA . VAL A 1 71 ? -2.975 5.857 7.362 1.00 96.31 71 VAL A CA 1
ATOM 561 C C . VAL A 1 71 ? -3.038 4.520 8.095 1.00 96.31 71 VAL A C 1
ATOM 563 O O . VAL A 1 71 ? -4.018 4.268 8.790 1.00 96.31 71 VAL A O 1
ATOM 566 N N . ASP A 1 72 ? -1.974 3.723 8.020 1.00 95.19 72 ASP A N 1
ATOM 567 C CA . ASP A 1 72 ? -1.891 2.406 8.652 1.00 95.19 72 ASP A CA 1
ATOM 568 C C . ASP A 1 72 ? -2.015 2.511 10.177 1.00 95.19 72 ASP A C 1
ATOM 570 O O . ASP A 1 72 ? -2.823 1.804 10.774 1.00 95.19 72 ASP A O 1
ATOM 574 N N . ALA A 1 73 ? -1.312 3.463 10.802 1.00 97.50 73 ALA A N 1
ATOM 575 C CA . ALA A 1 73 ? -1.403 3.690 12.246 1.00 97.50 73 ALA A CA 1
ATOM 576 C C . ALA A 1 73 ? -2.829 4.053 12.705 1.00 97.50 73 ALA A C 1
ATOM 578 O O . ALA A 1 73 ? -3.291 3.600 13.754 1.00 97.50 73 ALA A O 1
ATOM 579 N N . VAL A 1 74 ? -3.547 4.865 11.921 1.00 97.56 74 VAL A N 1
ATOM 580 C CA . VAL A 1 74 ? -4.939 5.230 12.227 1.00 97.56 74 VAL A CA 1
ATOM 581 C C . VAL A 1 74 ? -5.875 4.038 12.018 1.00 97.56 74 VAL A C 1
ATOM 583 O O . VAL A 1 74 ? -6.746 3.799 12.853 1.00 97.56 74 VAL A O 1
ATOM 586 N N . LEU A 1 75 ? -5.705 3.280 10.931 1.00 96.06 75 LEU A N 1
ATOM 587 C CA . LEU A 1 75 ? -6.516 2.094 10.653 1.00 96.06 75 LEU A CA 1
ATOM 588 C C . LEU A 1 75 ? -6.340 1.017 11.728 1.00 96.06 75 LEU A C 1
ATOM 590 O O . LEU A 1 75 ? -7.339 0.470 12.187 1.00 96.06 75 LEU A O 1
ATOM 594 N N . GLU A 1 76 ? -5.115 0.758 12.184 1.00 96.44 76 GLU A N 1
ATOM 595 C CA . GLU A 1 76 ? -4.830 -0.203 13.258 1.00 96.44 76 GLU A CA 1
ATOM 596 C C . GLU A 1 76 ? -5.551 0.172 14.560 1.00 96.44 76 GLU A C 1
ATOM 598 O O . GLU A 1 76 ? -6.209 -0.663 15.192 1.00 96.44 76 GLU A O 1
ATOM 603 N N . GLN A 1 77 ? -5.506 1.455 14.927 1.00 97.56 77 GLN A N 1
ATOM 604 C CA . GLN A 1 77 ? -6.217 1.952 16.099 1.00 97.56 77 GLN A CA 1
ATOM 605 C C . GLN A 1 77 ? -7.743 1.811 15.948 1.00 97.56 77 GLN A C 1
ATOM 607 O O . GLN A 1 77 ? -8.419 1.425 16.903 1.00 97.56 77 GLN A O 1
ATOM 612 N N . LEU A 1 78 ? -8.296 2.104 14.767 1.00 97.06 78 LEU A N 1
ATOM 613 C CA . LEU A 1 78 ? -9.733 1.969 14.499 1.00 97.06 78 LEU A CA 1
ATOM 614 C C . LEU A 1 78 ? -10.201 0.510 14.509 1.00 97.06 78 LEU A C 1
ATOM 616 O O . LEU A 1 78 ? -11.266 0.223 15.050 1.00 97.06 78 LEU A O 1
ATOM 620 N N . ILE A 1 79 ? -9.415 -0.407 13.940 1.00 95.69 79 ILE A N 1
ATOM 621 C CA . ILE A 1 79 ? -9.707 -1.846 13.953 1.00 95.69 79 ILE A CA 1
ATOM 622 C C . ILE A 1 79 ? -9.732 -2.354 15.396 1.00 95.69 79 ILE A C 1
ATOM 624 O O . ILE A 1 79 ? -10.695 -3.005 15.794 1.00 95.69 79 ILE A O 1
ATOM 628 N N . THR A 1 80 ? -8.737 -1.969 16.199 1.00 96.25 80 THR A N 1
ATOM 629 C CA . THR A 1 80 ? -8.663 -2.336 17.620 1.00 96.25 80 THR A CA 1
ATOM 630 C C . THR A 1 80 ? -9.902 -1.861 18.385 1.00 96.25 80 THR A C 1
ATOM 632 O O . THR A 1 80 ? -10.556 -2.656 19.055 1.00 96.25 80 THR A O 1
ATOM 635 N N . GLN A 1 81 ? -10.292 -0.590 18.225 1.00 97.44 81 GLN A N 1
ATOM 636 C CA . GLN A 1 81 ? -11.497 -0.047 18.869 1.00 97.44 81 GLN A CA 1
ATOM 637 C C . GLN A 1 81 ? -12.783 -0.748 18.414 1.00 97.44 81 GLN A C 1
ATOM 639 O O . GLN A 1 81 ? -13.698 -0.961 19.210 1.00 97.44 81 GLN A O 1
ATOM 644 N N . LEU A 1 82 ? -12.877 -1.106 17.130 1.00 95.62 82 LEU A N 1
ATOM 645 C CA . LEU A 1 82 ? -14.038 -1.808 16.594 1.00 95.62 82 LEU A CA 1
ATOM 646 C C . LEU A 1 82 ? -14.158 -3.223 17.175 1.00 95.62 82 LEU A C 1
ATOM 648 O O . LEU A 1 82 ? -15.267 -3.668 17.480 1.00 95.62 82 LEU A O 1
ATOM 652 N N . ASP A 1 83 ? -13.039 -3.921 17.339 1.00 94.50 83 ASP A N 1
ATOM 653 C CA . ASP A 1 83 ? -13.013 -5.265 17.909 1.00 94.50 83 ASP A CA 1
ATOM 654 C C . ASP A 1 83 ? -13.321 -5.251 19.414 1.00 94.50 83 ASP A C 1
ATOM 656 O O . ASP A 1 83 ? -14.099 -6.088 19.881 1.00 94.50 83 ASP A O 1
ATOM 660 N N . GLU A 1 84 ? -12.824 -4.257 20.156 1.00 95.69 84 GLU A N 1
ATOM 661 C CA . GLU A 1 84 ? -13.212 -4.007 21.552 1.00 95.69 84 GLU A CA 1
ATOM 662 C C . GLU A 1 84 ? -14.727 -3.776 21.677 1.00 95.69 84 GLU A C 1
ATOM 664 O O . GLU A 1 84 ? -15.407 -4.476 22.433 1.00 95.69 84 GLU A O 1
ATOM 669 N N . ALA A 1 85 ? -15.293 -2.877 20.864 1.00 95.50 85 ALA A N 1
ATOM 670 C CA . ALA A 1 85 ? -16.728 -2.590 20.872 1.00 95.50 85 ALA A CA 1
ATOM 671 C C . ALA A 1 85 ? -17.580 -3.827 20.519 1.00 95.50 85 ALA A C 1
ATOM 673 O O . ALA A 1 85 ? -18.628 -4.076 21.124 1.00 95.50 85 ALA A O 1
ATOM 674 N N . ARG A 1 86 ? -17.136 -4.644 19.556 1.00 94.25 86 ARG A N 1
ATOM 675 C CA . ARG A 1 86 ? -17.801 -5.908 19.193 1.00 94.25 86 ARG A CA 1
ATOM 676 C C . ARG A 1 86 ? -17.747 -6.927 20.331 1.00 94.25 86 ARG A C 1
ATOM 678 O O . ARG A 1 86 ? -18.744 -7.612 20.571 1.00 94.25 86 ARG A O 1
ATOM 685 N N . ALA A 1 87 ? -16.624 -7.019 21.042 1.00 93.81 87 ALA A N 1
ATOM 686 C CA . ALA A 1 87 ? -16.486 -7.892 22.202 1.00 93.81 87 ALA A CA 1
ATOM 687 C C . ALA A 1 87 ? -17.443 -7.476 23.330 1.00 93.81 87 ALA A C 1
ATOM 689 O O . ALA A 1 87 ? -18.150 -8.324 23.881 1.00 93.81 87 ALA A O 1
ATOM 690 N N . GLU A 1 88 ? -17.551 -6.178 23.621 1.00 94.00 88 GLU A N 1
ATOM 691 C CA . GLU A 1 88 ? -18.502 -5.655 24.606 1.00 94.00 88 GLU A CA 1
ATOM 692 C C . GLU A 1 88 ? -19.951 -6.009 24.247 1.00 94.00 88 GLU A C 1
ATOM 694 O O . GLU A 1 88 ? -20.672 -6.575 25.074 1.00 94.00 88 GLU A O 1
ATOM 699 N N . LEU A 1 89 ? -20.369 -5.783 22.998 1.00 93.88 89 LEU A N 1
ATOM 700 C CA . LEU A 1 89 ? -21.710 -6.144 22.523 1.00 93.88 89 LEU A CA 1
ATOM 701 C C . LEU A 1 89 ? -21.989 -7.650 22.635 1.00 93.88 89 LEU A C 1
ATOM 703 O O . LEU A 1 89 ? -23.092 -8.051 23.024 1.00 93.88 89 LEU A O 1
ATOM 707 N N . ALA A 1 90 ? -20.996 -8.494 22.344 1.00 92.44 90 ALA A N 1
ATOM 708 C CA . ALA A 1 90 ? -21.116 -9.939 22.507 1.00 92.44 90 ALA A CA 1
ATOM 709 C C . ALA A 1 90 ? -21.307 -10.330 23.983 1.00 92.44 90 ALA A C 1
ATOM 711 O O . ALA A 1 90 ? -22.139 -11.187 24.292 1.00 92.44 90 ALA A O 1
ATOM 712 N N . THR A 1 91 ? -20.598 -9.679 24.914 1.00 91.38 91 THR A N 1
ATOM 713 C CA . THR A 1 91 ? -20.781 -9.918 26.358 1.00 91.38 91 THR A CA 1
ATOM 714 C C . THR A 1 91 ? -22.133 -9.421 26.869 1.00 91.38 91 THR A C 1
ATOM 716 O O . THR A 1 91 ? -22.782 -10.121 27.650 1.00 91.38 91 THR A O 1
ATOM 719 N N . ALA A 1 92 ? -22.595 -8.263 26.390 1.00 88.31 92 ALA A N 1
ATOM 720 C CA . ALA A 1 92 ? -23.883 -7.686 26.756 1.00 88.31 92 ALA A CA 1
ATOM 721 C C . ALA A 1 92 ? -25.047 -8.560 26.268 1.00 88.31 92 ALA A C 1
ATOM 723 O O . ALA A 1 92 ? -25.968 -8.838 27.032 1.00 88.31 92 ALA A O 1
ATOM 724 N N . THR A 1 93 ? -24.959 -9.069 25.037 1.00 83.81 93 THR A N 1
ATOM 725 C CA . THR A 1 93 ? -25.957 -9.981 24.453 1.00 83.81 93 THR A CA 1
ATOM 726 C C . THR A 1 93 ? -25.965 -11.345 25.152 1.00 83.81 93 THR A C 1
ATOM 728 O O . THR A 1 93 ? -27.012 -11.974 25.285 1.00 83.81 93 THR A O 1
ATOM 731 N N . LYS A 1 94 ? -24.807 -11.813 25.640 1.00 77.19 94 LYS A N 1
ATOM 732 C CA . LYS A 1 94 ? -24.682 -13.092 26.356 1.00 77.19 94 LYS A CA 1
ATOM 733 C C . LYS A 1 94 ? -25.282 -13.062 27.763 1.00 77.19 94 LYS A C 1
ATOM 735 O O . LYS A 1 94 ? -25.563 -14.128 28.303 1.00 77.19 94 LYS A O 1
ATOM 740 N N . LYS A 1 95 ? -25.481 -11.887 28.370 1.00 62.72 95 LYS A N 1
ATOM 741 C CA . LYS A 1 95 ? -26.145 -11.755 29.672 1.00 62.72 95 LYS A CA 1
ATOM 742 C C . LYS A 1 95 ? -27.652 -11.981 29.461 1.00 62.72 95 LYS A C 1
ATOM 744 O O . LYS A 1 95 ? -28.318 -11.084 28.948 1.00 62.72 95 LYS A O 1
ATOM 749 N N . PRO A 1 96 ? -28.208 -13.163 29.802 1.00 54.78 96 PRO A N 1
ATOM 750 C CA . PRO A 1 96 ? -29.618 -13.422 29.570 1.00 54.78 96 PRO A CA 1
ATOM 751 C C . PRO A 1 96 ? -30.414 -12.474 30.463 1.00 54.78 96 PRO A C 1
ATOM 753 O O . PRO A 1 96 ? -30.033 -12.241 31.614 1.00 54.78 96 PRO A O 1
ATOM 756 N N . GLY A 1 97 ? -31.476 -11.897 29.902 1.00 59.16 97 GLY A N 1
ATOM 757 C CA . GLY A 1 97 ? -32.341 -10.950 30.589 1.00 59.16 97 GLY A CA 1
ATOM 758 C C . GLY A 1 97 ? -32.711 -11.453 31.979 1.00 59.16 97 GLY A C 1
ATOM 759 O O . GLY A 1 97 ? -33.463 -12.413 32.124 1.00 59.16 97 GLY A O 1
ATOM 760 N N . ILE A 1 98 ? -32.194 -10.772 33.000 1.00 57.56 98 ILE A N 1
ATOM 761 C CA . ILE A 1 98 ? -32.836 -10.732 34.308 1.00 57.56 98 ILE A CA 1
ATOM 762 C C . ILE A 1 98 ? -34.060 -9.845 34.086 1.00 57.56 98 ILE A C 1
ATOM 764 O O . ILE A 1 98 ? -33.993 -8.625 34.226 1.00 57.56 98 ILE A O 1
ATOM 768 N N . VAL A 1 99 ? -35.141 -10.454 33.603 1.00 58.25 99 VAL A N 1
ATOM 769 C CA . VAL A 1 99 ? -36.472 -9.861 33.701 1.00 58.25 99 VAL A CA 1
ATOM 770 C C . VAL A 1 99 ? -36.942 -10.159 35.130 1.00 58.25 99 VAL A C 1
ATOM 772 O O . VAL A 1 99 ? -36.864 -11.326 35.524 1.00 58.25 99 VAL A O 1
ATOM 775 N N . PRO A 1 100 ? -37.321 -9.148 35.931 1.00 54.19 100 PRO A N 1
ATOM 776 C CA . PRO A 1 100 ? -37.945 -9.378 37.230 1.00 54.19 100 PRO A CA 1
ATOM 777 C C . PRO A 1 100 ? -39.316 -10.051 37.099 1.00 54.19 100 PRO A C 1
ATOM 779 O O . PRO A 1 100 ? -39.994 -9.831 36.068 1.00 54.19 100 PRO A O 1
#

Radius of gyration: 28.26 Å; chains: 1; bounding box: 80×27×74 Å

Foldseek 3Di:
DVVVVVVVVVVVVVVVVCCVVCCVVPVVPDPPPPDQDPVRLVVVQVVCVVVVNNVPRDDDDDPDDDDPVVVVVVVVVVSVVVVVVVVVVVVVVPPPDPDD